Protein AF-A0ABD5DEW3-F1 (afdb_monomer)

Radius of gyration: 15.45 Å; Cα contacts (8 Å, |Δi|>4): 38; chains: 1; bounding box: 32×24×39 Å

Organism: Acinetobacter baumannii (NCBI:txid470)

Mean predicted aligned error: 4.05 Å

Secondary structure (DSSP, 8-state):
-PPPPTT-SSHHHHHHHHHHHHT--TT-------TT-TT--HHHHHHHHHHHHTSSSS---------SHHHHH-TTS------TTS--

Sequence (88 aa):
VCMTRADHQSGTERLAEVVEKCAFSDDTIIVNIQGDEPMIPPAIVRQVAENLAASSSGMATLAVPIHDAEEAFNPNAVKVVMDAKGYA

Structure (mmCIF, N/CA/C/O backbone):
data_AF-A0ABD5DEW3-F1
#
_entry.id   AF-A0ABD5DEW3-F1
#
loop_
_atom_site.group_PDB
_atom_site.id
_atom_site.type_symbol
_atom_site.label_atom_id
_atom_site.label_alt_id
_atom_site.label_comp_id
_atom_site.label_asym_id
_atom_site.label_entity_id
_atom_site.label_seq_id
_atom_site.pdbx_PDB_ins_code
_atom_site.Cartn_x
_atom_site.Cartn_y
_atom_site.Cartn_z
_atom_site.occupancy
_atom_site.B_iso_or_equiv
_atom_site.auth_seq_id
_atom_site.auth_comp_id
_atom_site.auth_asym_id
_atom_site.auth_atom_id
_atom_site.pdbx_PDB_model_num
ATOM 1 N N . VAL A 1 1 ? 4.991 14.707 15.877 1.00 74.44 1 VAL A N 1
ATOM 2 C CA . VAL A 1 1 ? 5.599 13.397 15.539 1.00 74.44 1 VAL A CA 1
ATOM 3 C C . VAL A 1 1 ? 5.178 12.399 16.608 1.00 74.44 1 VAL A C 1
ATOM 5 O O . VAL A 1 1 ? 5.258 12.761 17.776 1.00 74.44 1 VAL A O 1
ATOM 8 N N . CYS A 1 2 ? 4.680 11.214 16.236 1.00 86.19 2 CYS A N 1
ATOM 9 C CA . CYS A 1 2 ? 4.333 10.139 17.177 1.00 86.19 2 CYS A CA 1
ATOM 10 C C . CYS A 1 2 ? 5.475 9.116 17.196 1.00 86.19 2 CYS A C 1
ATOM 12 O O . CYS A 1 2 ? 5.778 8.525 16.163 1.00 86.19 2 CYS A O 1
ATOM 14 N N . MET A 1 3 ? 6.136 8.952 18.341 1.00 92.69 3 MET A N 1
ATOM 15 C CA . MET A 1 3 ? 7.199 7.956 18.496 1.00 92.69 3 MET A CA 1
ATOM 16 C C . MET A 1 3 ? 6.582 6.594 18.814 1.00 92.69 3 MET A C 1
ATOM 18 O O . MET A 1 3 ? 5.754 6.491 19.727 1.00 92.69 3 MET A O 1
ATOM 22 N N . THR 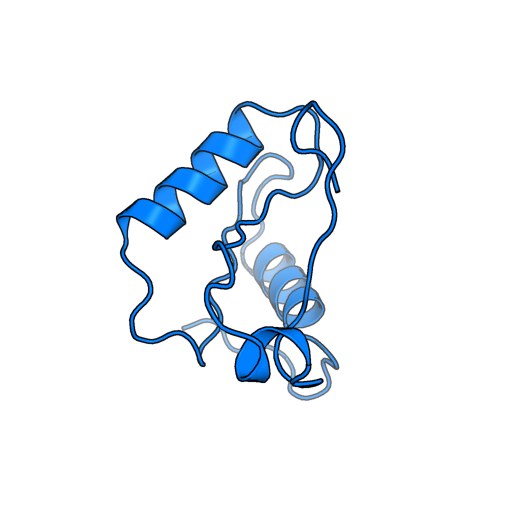A 1 4 ? 7.001 5.564 18.082 1.00 94.94 4 THR A N 1
ATOM 23 C CA . THR A 1 4 ? 6.620 4.163 18.302 1.00 94.94 4 THR A CA 1
ATOM 24 C C . THR A 1 4 ? 7.744 3.384 18.978 1.00 94.94 4 THR A C 1
ATOM 26 O O . THR A 1 4 ? 8.873 3.876 19.078 1.00 94.94 4 THR A O 1
ATOM 29 N N . ARG A 1 5 ? 7.450 2.184 19.490 1.00 94.69 5 ARG A N 1
ATOM 30 C CA . ARG A 1 5 ? 8.487 1.316 20.060 1.00 94.69 5 ARG A CA 1
ATOM 31 C C . ARG A 1 5 ? 9.532 0.914 19.012 1.00 94.69 5 ARG A C 1
ATOM 33 O O . ARG A 1 5 ? 9.245 0.815 17.820 1.00 94.69 5 ARG A O 1
ATOM 40 N N . ALA A 1 6 ? 10.761 0.689 19.472 1.00 94.38 6 ALA A N 1
ATOM 41 C CA . ALA A 1 6 ? 11.904 0.388 18.608 1.00 94.38 6 ALA A CA 1
ATOM 42 C C . ALA A 1 6 ? 12.004 -1.092 18.191 1.00 94.38 6 ALA A C 1
ATOM 44 O O . ALA A 1 6 ? 12.808 -1.418 17.324 1.00 94.38 6 ALA A O 1
ATOM 45 N N . ASP A 1 7 ? 11.223 -1.980 18.808 1.00 95.25 7 ASP A N 1
ATOM 46 C CA . ASP A 1 7 ? 11.265 -3.436 18.623 1.00 95.25 7 ASP A CA 1
ATOM 47 C C . ASP A 1 7 ? 10.272 -3.971 17.574 1.00 95.25 7 ASP A C 1
ATOM 49 O O . ASP A 1 7 ? 10.265 -5.173 17.297 1.00 95.25 7 ASP A O 1
ATOM 53 N N . HIS A 1 8 ? 9.487 -3.093 16.941 1.00 95.00 8 HIS A N 1
ATOM 54 C CA . HIS A 1 8 ? 8.630 -3.440 15.802 1.00 95.00 8 HIS A CA 1
ATOM 55 C C . HIS A 1 8 ? 9.440 -3.937 14.604 1.00 95.00 8 HIS A C 1
ATOM 57 O O . HIS A 1 8 ? 10.391 -3.284 14.164 1.00 95.00 8 HIS A O 1
ATOM 63 N N . GLN A 1 9 ? 9.007 -5.052 14.023 1.00 93.94 9 GLN A N 1
ATOM 64 C CA . GLN A 1 9 ? 9.666 -5.727 12.903 1.00 93.94 9 GLN A CA 1
ATOM 65 C C . GLN A 1 9 ? 9.231 -5.179 11.538 1.00 93.94 9 GLN A C 1
ATOM 67 O O . GLN A 1 9 ? 9.895 -5.423 10.532 1.00 93.94 9 GLN A O 1
ATOM 72 N N . SER A 1 10 ? 8.135 -4.415 11.478 1.00 90.75 10 SER A N 1
ATOM 73 C CA . SER A 1 10 ? 7.601 -3.873 10.225 1.00 90.75 10 SER A CA 1
ATOM 74 C C . SER A 1 10 ? 6.982 -2.479 10.375 1.00 90.75 10 SER A C 1
ATOM 76 O O . SER A 1 10 ? 6.706 -1.993 11.474 1.00 90.75 10 SER A O 1
ATOM 78 N N . GLY A 1 11 ? 6.752 -1.806 9.241 1.00 88.69 11 GLY A N 1
ATOM 79 C CA . GLY A 1 11 ? 6.008 -0.542 9.206 1.00 88.69 11 GLY A CA 1
ATOM 80 C C . GLY A 1 11 ? 4.546 -0.695 9.640 1.00 88.69 11 GLY A C 1
ATOM 81 O O . GLY A 1 11 ? 4.014 0.187 10.308 1.00 88.69 11 GLY A O 1
ATOM 82 N N . THR A 1 12 ? 3.919 -1.829 9.325 1.00 90.88 12 THR A N 1
ATOM 83 C CA . THR A 1 12 ? 2.524 -2.119 9.684 1.00 90.88 12 THR A CA 1
ATOM 84 C C . THR A 1 12 ? 2.338 -2.253 11.195 1.00 90.88 12 THR A C 1
ATOM 86 O O . THR A 1 12 ? 1.386 -1.706 11.743 1.00 90.88 12 THR A O 1
ATOM 89 N N . GLU A 1 13 ? 3.275 -2.897 11.896 1.00 94.25 13 GLU A N 1
ATOM 90 C CA . GLU A 1 13 ? 3.235 -2.986 13.364 1.00 94.25 13 GLU A CA 1
ATOM 91 C C . GLU A 1 13 ? 3.379 -1.608 14.025 1.00 94.25 13 GLU A C 1
ATOM 93 O O . GLU A 1 13 ? 2.647 -1.275 14.960 1.00 94.25 13 GLU A O 1
ATOM 98 N N . ARG A 1 14 ? 4.262 -0.757 13.481 1.00 94.38 14 ARG A N 1
ATOM 99 C CA . ARG A 1 14 ? 4.376 0.641 13.921 1.00 94.38 14 ARG A CA 1
ATOM 100 C C . ARG A 1 14 ? 3.064 1.402 13.727 1.00 94.38 14 ARG A C 1
ATOM 102 O O . ARG A 1 14 ? 2.691 2.175 14.604 1.00 94.38 14 ARG A O 1
ATOM 109 N N . LEU A 1 15 ? 2.364 1.194 12.611 1.00 94.00 15 LEU A N 1
ATOM 110 C CA . LEU A 1 15 ? 1.072 1.837 12.358 1.00 94.00 15 LEU A CA 1
ATOM 111 C C . LEU A 1 15 ? -0.010 1.388 13.335 1.00 94.00 15 LEU A C 1
ATOM 113 O O . LEU A 1 15 ? -0.744 2.245 13.816 1.00 94.00 15 LEU A O 1
ATOM 117 N N . ALA A 1 16 ? -0.077 0.098 13.669 1.00 93.69 16 ALA A N 1
ATOM 118 C CA . ALA A 1 16 ? -1.031 -0.403 14.658 1.00 93.69 16 ALA A CA 1
ATOM 119 C C . ALA A 1 16 ? -0.873 0.323 16.008 1.00 93.69 16 ALA A C 1
ATOM 121 O O . ALA A 1 16 ? -1.849 0.824 16.560 1.00 93.69 16 ALA A O 1
ATOM 122 N N . GLU A 1 17 ? 0.366 0.507 16.480 1.00 96.00 17 GL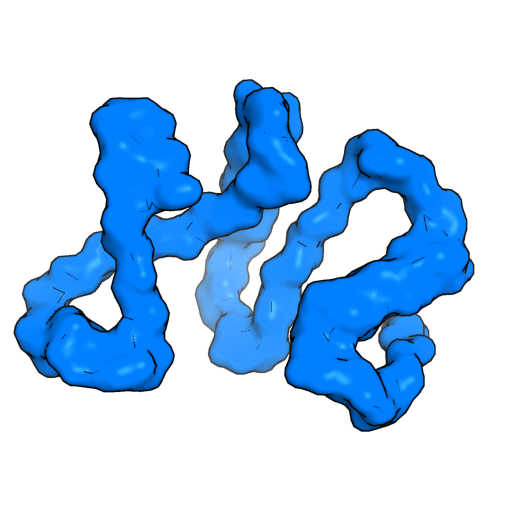U A N 1
ATOM 123 C CA . GLU A 1 17 ? 0.627 1.275 17.706 1.00 96.00 17 GLU A CA 1
ATOM 124 C C . GLU A 1 17 ? 0.193 2.748 17.587 1.00 96.00 17 GLU A C 1
ATOM 126 O O . GLU A 1 17 ? -0.313 3.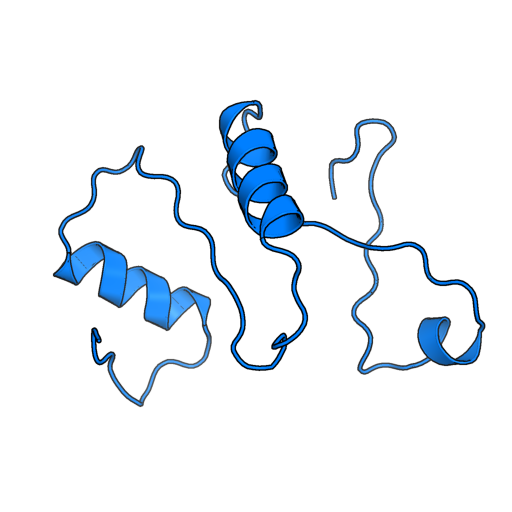328 18.548 1.00 96.00 17 GLU A O 1
ATOM 131 N N . VAL A 1 18 ? 0.391 3.380 16.425 1.00 95.69 18 VAL A N 1
ATOM 132 C CA . VAL A 1 18 ? -0.063 4.763 16.198 1.00 95.69 18 VAL A CA 1
ATOM 133 C C . VAL A 1 18 ? -1.587 4.847 16.240 1.00 95.69 18 VAL A C 1
ATOM 135 O O . VAL A 1 18 ? -2.114 5.768 16.861 1.00 95.69 18 VAL A O 1
ATOM 138 N N . VAL A 1 19 ? -2.283 3.893 15.619 1.00 95.88 19 VAL A N 1
ATOM 139 C CA . VAL A 1 19 ? -3.750 3.830 15.612 1.00 95.88 19 VAL A CA 1
ATOM 140 C C . VAL A 1 19 ? -4.294 3.703 17.033 1.00 95.88 19 VAL A C 1
ATOM 142 O O . VAL A 1 19 ? -5.159 4.490 17.417 1.00 95.88 19 VAL A O 1
ATOM 145 N N . GLU A 1 20 ? -3.723 2.806 17.842 1.00 95.62 20 GLU A N 1
ATOM 146 C CA . GLU A 1 20 ? -4.085 2.643 19.256 1.00 95.62 20 GLU A CA 1
ATOM 147 C C . GLU A 1 20 ? -3.827 3.920 20.069 1.00 95.62 20 GLU A C 1
ATOM 149 O O . GLU A 1 20 ? -4.702 4.387 20.799 1.00 95.62 20 GLU A O 1
ATOM 154 N N . LYS A 1 21 ? -2.643 4.532 19.923 1.00 95.81 21 LYS A N 1
ATOM 155 C CA . LYS A 1 21 ? -2.266 5.758 20.649 1.00 95.81 21 LYS A CA 1
ATOM 156 C C . LYS A 1 21 ? -3.141 6.958 20.299 1.00 95.81 21 LYS A C 1
ATOM 158 O O . LYS A 1 21 ? -3.388 7.801 21.160 1.00 95.81 21 LYS A O 1
ATOM 163 N N . CYS A 1 22 ? -3.551 7.069 19.040 1.00 95.50 22 CYS A N 1
ATOM 164 C CA . CYS A 1 22 ? -4.386 8.162 18.557 1.00 95.50 22 CYS A CA 1
ATOM 165 C C . CYS A 1 22 ? -5.887 7.894 18.726 1.00 95.50 22 CYS A C 1
ATOM 167 O O . CYS A 1 22 ? -6.665 8.826 18.537 1.00 95.50 22 CYS A O 1
ATOM 169 N N . ALA A 1 23 ? -6.276 6.669 19.101 1.00 96.00 23 ALA A N 1
ATOM 170 C CA . ALA A 1 23 ? -7.664 6.239 19.252 1.00 96.00 23 ALA A CA 1
ATOM 171 C C . ALA A 1 23 ? -8.524 6.579 18.020 1.00 96.00 23 ALA A C 1
ATOM 173 O O . ALA A 1 23 ? -9.630 7.110 18.145 1.00 96.00 23 ALA A O 1
ATOM 174 N N . PHE A 1 24 ? -7.989 6.311 16.823 1.00 96.38 24 PHE A N 1
ATOM 175 C CA . PHE A 1 24 ? -8.769 6.441 15.593 1.00 96.38 24 PHE A CA 1
ATOM 176 C C . PHE A 1 24 ? -9.919 5.431 15.584 1.00 96.38 24 PHE A C 1
ATOM 178 O O . PHE A 1 24 ? -9.818 4.355 16.171 1.00 96.38 24 PHE A O 1
ATOM 185 N N . SER A 1 25 ? -11.012 5.789 14.918 1.00 96.50 25 SER A N 1
ATOM 186 C CA . SER A 1 25 ? -12.130 4.876 14.706 1.00 96.50 25 SER A CA 1
ATOM 187 C C . SER A 1 25 ? -11.772 3.792 13.690 1.00 96.50 25 SER A C 1
ATOM 189 O O . SER A 1 25 ? -10.943 4.012 12.805 1.00 96.50 25 SER A O 1
ATOM 191 N N . ASP A 1 26 ? -12.443 2.645 13.783 1.00 93.19 26 ASP A N 1
ATOM 192 C CA . ASP A 1 26 ? -12.206 1.485 12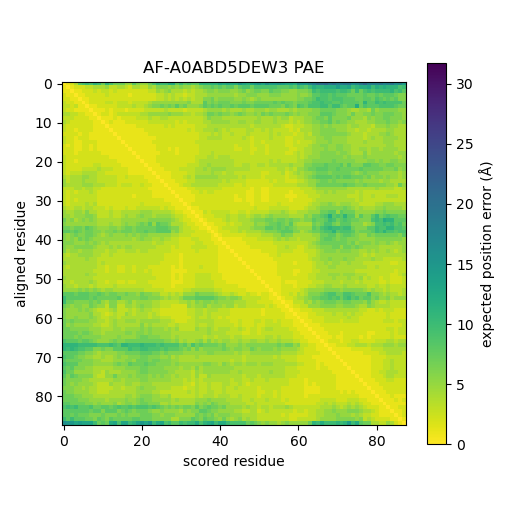.911 1.00 93.19 26 ASP A CA 1
ATOM 193 C C . ASP A 1 26 ? -12.449 1.780 11.415 1.00 93.19 26 ASP A C 1
ATOM 195 O O . ASP A 1 26 ? -11.921 1.084 10.551 1.00 93.19 26 ASP A O 1
ATOM 199 N N . ASP A 1 27 ? -13.231 2.816 11.094 1.00 93.44 27 ASP A N 1
ATOM 200 C CA . ASP A 1 27 ? -13.517 3.286 9.732 1.00 93.44 27 ASP A CA 1
ATOM 201 C C . ASP A 1 27 ? -12.535 4.363 9.229 1.00 93.44 27 ASP A C 1
ATOM 203 O O . ASP A 1 27 ? -12.642 4.825 8.090 1.00 93.44 27 ASP A O 1
ATOM 207 N N . THR A 1 28 ? -11.554 4.767 10.045 1.00 95.94 28 THR A N 1
ATOM 208 C CA . THR A 1 28 ? -10.537 5.743 9.641 1.00 95.94 28 THR A CA 1
ATOM 209 C C . THR A 1 28 ? -9.579 5.126 8.620 1.00 95.94 28 THR A C 1
ATOM 211 O O . THR A 1 28 ? -8.833 4.193 8.915 1.00 95.94 28 THR A O 1
ATOM 214 N N . ILE A 1 29 ? -9.524 5.708 7.420 1.00 94.88 29 ILE A N 1
ATOM 215 C CA . ILE A 1 29 ? -8.545 5.331 6.395 1.00 94.88 29 ILE A CA 1
ATOM 216 C C . ILE A 1 29 ? -7.165 5.887 6.757 1.00 94.88 29 ILE A C 1
ATOM 218 O O . ILE A 1 29 ? -6.969 7.100 6.857 1.00 94.88 29 ILE A O 1
ATOM 222 N N . ILE A 1 30 ? -6.187 4.990 6.888 1.00 95.12 30 ILE A N 1
ATOM 223 C CA . ILE A 1 30 ? -4.783 5.320 7.140 1.00 95.12 30 ILE A CA 1
ATOM 224 C C . ILE A 1 30 ? -3.966 5.042 5.880 1.00 95.12 30 ILE A C 1
ATOM 226 O O . ILE A 1 30 ? -3.960 3.923 5.369 1.00 95.12 30 ILE A O 1
ATOM 230 N N . VAL A 1 31 ? -3.237 6.051 5.396 1.00 94.12 31 VAL A N 1
ATOM 231 C CA . VAL A 1 31 ? -2.301 5.890 4.275 1.00 94.12 31 VAL A CA 1
ATOM 232 C C . VAL A 1 31 ? -0.878 5.795 4.808 1.00 94.12 31 VAL A C 1
ATOM 234 O O . VAL A 1 31 ? -0.365 6.729 5.423 1.00 94.12 31 VAL A O 1
ATOM 237 N N . ASN A 1 32 ? -0.236 4.657 4.558 1.00 92.94 32 ASN A N 1
ATOM 238 C CA . ASN A 1 32 ? 1.154 4.417 4.917 1.00 92.94 32 ASN A CA 1
ATOM 239 C C . ASN A 1 32 ? 2.093 4.931 3.815 1.00 92.94 32 ASN A C 1
ATOM 241 O O . ASN A 1 32 ? 2.198 4.304 2.764 1.00 92.94 32 ASN A O 1
ATOM 245 N N . ILE A 1 33 ? 2.795 6.038 4.058 1.00 90.25 33 ILE A N 1
ATOM 246 C CA . ILE A 1 33 ? 3.837 6.544 3.153 1.00 90.25 33 ILE A CA 1
ATOM 247 C C . ILE A 1 33 ? 5.192 6.103 3.705 1.00 90.25 33 ILE A C 1
ATOM 249 O O . ILE A 1 33 ? 5.563 6.488 4.816 1.00 90.25 33 ILE A O 1
ATOM 253 N N . GLN A 1 34 ? 5.920 5.282 2.948 1.00 85.75 34 GLN A N 1
ATOM 254 C CA . GLN A 1 34 ? 7.249 4.830 3.35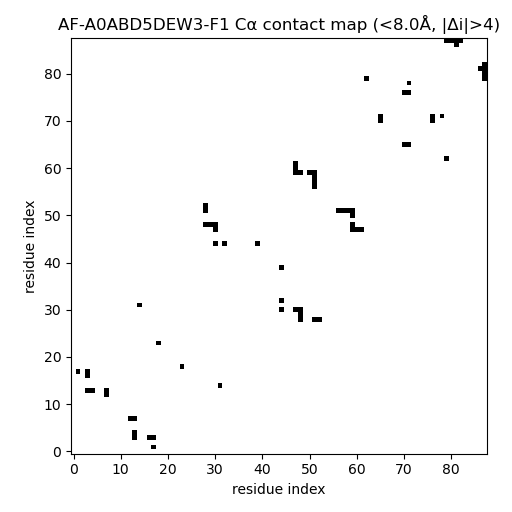4 1.00 85.75 34 GLN A CA 1
ATOM 255 C C . GLN A 1 34 ? 8.274 5.972 3.276 1.00 85.75 34 GLN A C 1
ATOM 257 O O . GLN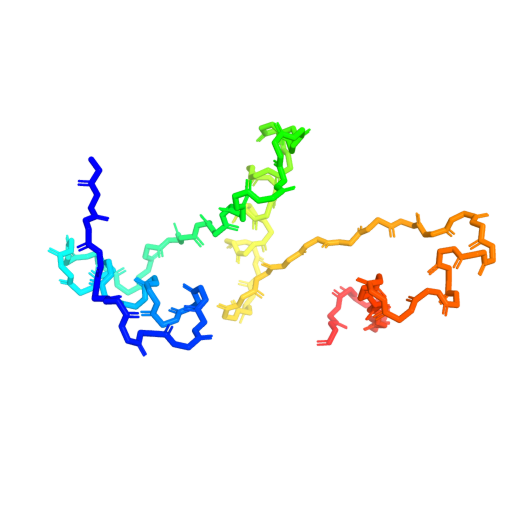 A 1 34 ? 8.165 6.885 2.460 1.00 85.75 34 GLN A O 1
ATOM 262 N N . GLY A 1 35 ? 9.259 5.953 4.177 1.00 84.19 35 GLY A N 1
ATOM 263 C CA . GLY A 1 35 ? 10.254 7.028 4.292 1.00 84.19 35 GLY A CA 1
ATOM 264 C C . GLY A 1 35 ? 11.340 7.007 3.212 1.00 84.19 35 GLY A C 1
ATOM 265 O O . GLY A 1 35 ? 12.054 7.993 3.052 1.00 84.19 35 GLY A O 1
ATOM 266 N N . ASP A 1 36 ? 11.467 5.900 2.488 1.00 85.81 36 ASP A N 1
ATOM 267 C CA . ASP A 1 36 ? 12.366 5.701 1.348 1.00 85.81 36 ASP A CA 1
ATOM 268 C C . ASP A 1 36 ? 11.765 6.172 0.013 1.00 85.81 36 ASP A C 1
ATOM 270 O O . ASP A 1 36 ? 12.438 6.112 -1.013 1.00 85.81 36 ASP A O 1
ATOM 274 N N . GLU A 1 37 ? 10.555 6.736 0.042 1.00 82.69 37 GLU A N 1
ATOM 275 C CA . GLU A 1 37 ? 9.814 7.219 -1.123 1.00 82.69 37 GLU A CA 1
ATOM 276 C C . GLU A 1 37 ? 9.657 8.762 -1.138 1.00 82.69 37 GLU A C 1
ATOM 278 O O . GLU A 1 37 ? 8.544 9.302 -1.117 1.00 82.69 37 GLU A O 1
ATOM 283 N N . PRO A 1 38 ? 10.759 9.541 -1.173 1.00 84.88 38 PRO A N 1
ATOM 284 C CA . PRO A 1 38 ? 10.717 10.999 -1.019 1.00 84.88 38 PRO A CA 1
ATOM 285 C C . PRO A 1 38 ? 10.050 11.731 -2.192 1.00 84.88 38 PRO A C 1
ATOM 287 O O . PRO A 1 38 ? 9.697 12.903 -2.066 1.00 84.88 38 PRO A O 1
ATOM 290 N N . MET A 1 39 ? 9.899 11.059 -3.336 1.00 88.50 39 MET A N 1
ATOM 291 C CA . MET A 1 39 ? 9.380 11.636 -4.577 1.00 88.50 39 MET A CA 1
ATOM 292 C C . MET A 1 39 ? 7.918 11.260 -4.849 1.00 88.50 39 MET A C 1
ATOM 294 O O . MET A 1 39 ? 7.412 11.602 -5.920 1.00 88.50 39 MET A O 1
ATOM 298 N N . ILE A 1 40 ? 7.226 10.584 -3.916 1.00 87.12 40 ILE A N 1
ATOM 299 C CA . ILE A 1 40 ? 5.817 10.213 -4.106 1.00 87.12 40 ILE A CA 1
ATOM 300 C C . ILE A 1 40 ? 4.969 11.472 -4.351 1.00 87.12 40 ILE A C 1
ATOM 302 O O . ILE A 1 40 ? 4.892 12.358 -3.491 1.00 87.12 40 ILE A O 1
ATOM 306 N N . PRO A 1 41 ? 4.273 11.563 -5.499 1.00 90.81 41 PRO A N 1
ATOM 307 C CA . PRO A 1 41 ? 3.383 12.680 -5.759 1.00 90.81 41 PRO A CA 1
ATOM 308 C C . PRO A 1 41 ? 2.188 12.661 -4.793 1.00 90.81 41 PRO A C 1
ATOM 310 O O . PRO A 1 41 ? 1.550 11.619 -4.628 1.00 90.81 41 PRO A O 1
ATOM 313 N N . PRO A 1 42 ? 1.758 13.809 -4.238 1.00 91.69 42 PRO A N 1
ATOM 314 C CA . PRO A 1 42 ? 0.582 13.865 -3.364 1.00 91.69 42 PRO A CA 1
ATOM 315 C C . PRO A 1 42 ? -0.710 13.333 -4.003 1.00 91.69 42 PRO A C 1
ATOM 317 O O . PRO A 1 42 ? -1.619 12.901 -3.300 1.00 91.69 42 PRO A O 1
ATOM 320 N N . ALA A 1 43 ? -0.812 13.370 -5.336 1.00 93.62 43 ALA A N 1
ATOM 321 C CA . ALA A 1 43 ? -1.940 12.795 -6.065 1.00 93.62 43 ALA A CA 1
ATOM 322 C C . ALA A 1 43 ? -2.042 11.269 -5.882 1.00 93.62 43 ALA A C 1
ATOM 324 O O . ALA A 1 43 ? -3.145 10.762 -5.720 1.00 93.62 43 ALA A O 1
ATOM 325 N N . ILE A 1 44 ? -0.906 10.567 -5.820 1.00 91.69 44 ILE A N 1
ATOM 326 C CA . ILE A 1 44 ? -0.833 9.113 -5.611 1.00 91.69 44 ILE A CA 1
ATOM 327 C C . ILE A 1 44 ? -1.342 8.748 -4.213 1.00 91.69 44 ILE A C 1
ATOM 329 O O . ILE A 1 44 ? -2.137 7.827 -4.063 1.00 91.69 44 ILE A O 1
ATOM 333 N N . VAL A 1 45 ? -0.970 9.531 -3.195 1.00 92.75 45 VAL A N 1
ATOM 334 C CA . VAL A 1 45 ? -1.450 9.346 -1.813 1.00 92.75 45 VAL A CA 1
ATOM 335 C C . VAL A 1 45 ? -2.977 9.447 -1.739 1.00 92.75 45 VAL A C 1
ATOM 337 O O . VAL A 1 45 ? -3.624 8.599 -1.126 1.00 92.75 45 VAL A O 1
ATOM 340 N N . ARG A 1 46 ? -3.565 10.463 -2.391 1.00 94.75 46 ARG A N 1
ATOM 341 C CA . ARG A 1 46 ? -5.030 10.622 -2.447 1.00 94.75 46 ARG A CA 1
ATOM 342 C C . ARG A 1 46 ? -5.690 9.477 -3.204 1.00 94.75 46 ARG A C 1
ATOM 344 O O . ARG A 1 46 ? -6.674 8.932 -2.721 1.00 94.75 46 ARG A O 1
ATOM 351 N N . GLN A 1 47 ? -5.109 9.076 -4.332 1.00 94.19 47 GLN A N 1
ATOM 352 C CA . GLN A 1 47 ? -5.634 7.991 -5.151 1.00 94.19 47 GLN A CA 1
ATOM 353 C C . GLN A 1 47 ? -5.716 6.668 -4.375 1.00 94.19 47 GLN A C 1
ATOM 355 O O . GLN A 1 47 ? -6.727 5.982 -4.467 1.00 94.19 47 GLN A O 1
ATOM 360 N N . VAL A 1 48 ? -4.704 6.312 -3.571 1.00 94.19 48 VAL A N 1
ATOM 361 C CA . VAL A 1 48 ? -4.758 5.095 -2.730 1.00 94.19 48 VAL A CA 1
ATOM 362 C C . VAL A 1 48 ? -5.907 5.164 -1.724 1.00 94.19 48 VAL A C 1
ATOM 364 O O . VAL A 1 48 ? -6.632 4.184 -1.555 1.00 94.19 48 VAL A O 1
ATOM 367 N N . ALA A 1 49 ? -6.090 6.316 -1.074 1.00 94.75 49 ALA A N 1
ATOM 368 C CA . ALA A 1 49 ? -7.170 6.506 -0.110 1.00 94.75 49 ALA A CA 1
ATOM 369 C C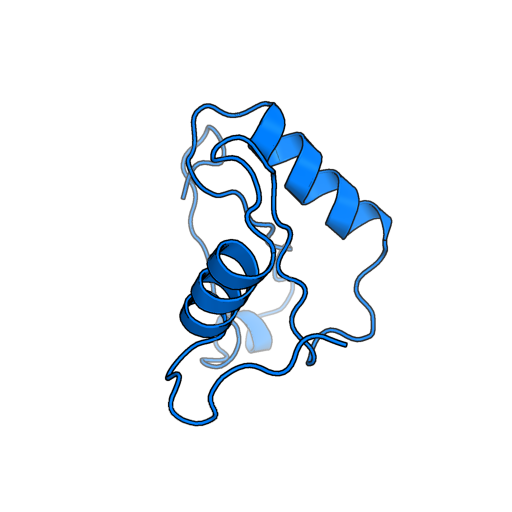 . ALA A 1 49 ? -8.553 6.390 -0.771 1.00 94.75 49 ALA A C 1
ATOM 371 O O . ALA A 1 49 ? -9.427 5.697 -0.254 1.00 94.75 49 ALA A O 1
ATOM 372 N N . GLU A 1 50 ? -8.735 7.025 -1.931 1.00 95.62 50 GLU A N 1
ATOM 373 C CA . GLU A 1 50 ? -9.973 6.965 -2.716 1.00 95.62 50 GLU A CA 1
ATOM 374 C C . GLU A 1 50 ? -10.261 5.542 -3.214 1.00 95.62 50 GLU A C 1
ATOM 376 O O . GLU A 1 50 ? -11.396 5.076 -3.114 1.00 95.62 50 GLU A O 1
ATOM 381 N N . ASN A 1 51 ? -9.234 4.818 -3.673 1.00 93.88 51 ASN A N 1
ATOM 382 C CA . ASN A 1 51 ? -9.358 3.423 -4.095 1.00 93.88 51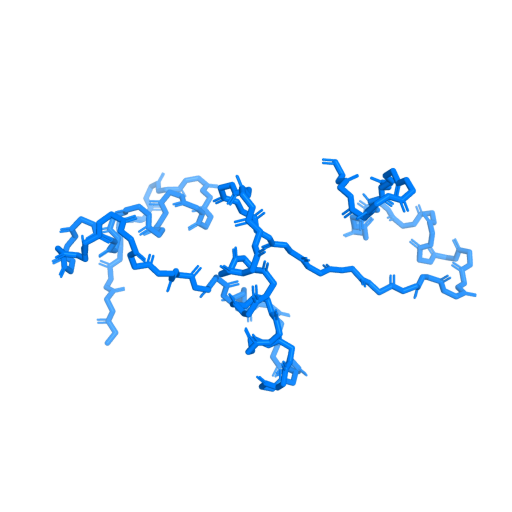 ASN A CA 1
ATOM 383 C C . ASN A 1 51 ? -9.831 2.525 -2.945 1.00 93.88 51 ASN A C 1
ATOM 385 O O . ASN A 1 51 ? -10.728 1.709 -3.148 1.00 93.88 51 ASN A O 1
ATOM 389 N N . LEU A 1 52 ? -9.256 2.679 -1.744 1.00 95.69 52 LEU A N 1
ATOM 390 C CA . LEU A 1 52 ? -9.686 1.910 -0.576 1.00 95.69 52 LEU A CA 1
ATOM 391 C C . LEU A 1 52 ? -11.136 2.237 -0.211 1.00 95.69 52 LEU A C 1
ATOM 393 O O . LEU A 1 52 ? -11.938 1.317 -0.072 1.00 95.69 52 LEU A O 1
ATOM 397 N N . ALA A 1 53 ? -11.480 3.528 -0.137 1.00 94.94 53 ALA A N 1
ATOM 398 C CA . ALA A 1 53 ? -12.824 4.002 0.198 1.00 94.94 53 ALA A CA 1
ATOM 399 C C . ALA A 1 53 ? -13.906 3.507 -0.778 1.00 94.94 53 ALA A C 1
ATOM 401 O O . ALA A 1 53 ? -15.047 3.285 -0.379 1.00 94.94 53 ALA A O 1
ATOM 402 N N . ALA A 1 54 ? -13.556 3.343 -2.056 1.00 93.50 54 ALA A N 1
ATOM 403 C CA . ALA A 1 54 ? -14.452 2.840 -3.093 1.00 93.50 54 ALA A CA 1
ATOM 404 C C . ALA A 1 54 ? -14.505 1.302 -3.176 1.00 93.50 54 ALA A C 1
ATOM 406 O O . ALA A 1 54 ? -15.311 0.758 -3.936 1.00 93.50 54 ALA A O 1
ATOM 407 N N . SER A 1 55 ? -13.653 0.592 -2.432 1.00 90.69 55 SER A N 1
ATOM 408 C CA . SER A 1 55 ? -13.546 -0.867 -2.464 1.00 90.69 55 SER A CA 1
ATOM 409 C C . SER A 1 55 ? -14.212 -1.525 -1.254 1.00 90.69 55 SER A C 1
ATOM 411 O O . SER A 1 55 ? -14.421 -0.904 -0.218 1.00 90.69 55 SER A O 1
ATOM 413 N N . SER A 1 56 ? -14.494 -2.824 -1.358 1.00 89.94 56 SER A N 1
ATOM 414 C CA . SER A 1 56 ? -14.842 -3.665 -0.205 1.00 89.94 56 SER A CA 1
ATOM 415 C C . SER A 1 56 ? -13.617 -4.346 0.425 1.00 89.94 56 SER A C 1
ATOM 417 O O . SER A 1 56 ? -13.772 -5.298 1.189 1.00 89.94 56 SER A O 1
ATOM 419 N N . SER A 1 57 ? -12.404 -3.934 0.046 1.00 90.94 57 SER A N 1
ATOM 420 C CA . SER A 1 57 ? -11.146 -4.531 0.500 1.00 90.94 57 SER A CA 1
ATOM 421 C C . SER A 1 57 ? -10.681 -3.893 1.809 1.00 90.94 57 SER A C 1
ATOM 423 O O . SER A 1 57 ? -10.940 -2.723 2.062 1.00 90.94 57 SER A O 1
ATOM 425 N N . GLY A 1 58 ? -9.941 -4.641 2.634 1.00 91.56 58 GLY A N 1
ATOM 426 C CA . GLY A 1 58 ? -9.340 -4.108 3.868 1.00 91.56 58 GLY A CA 1
ATOM 427 C C . GLY A 1 58 ? -8.045 -3.314 3.651 1.00 91.56 58 GLY A C 1
ATOM 428 O O . GLY A 1 58 ? -7.524 -2.716 4.587 1.00 91.56 58 GLY A O 1
ATOM 429 N N . MET A 1 59 ? -7.496 -3.329 2.433 1.00 92.62 59 MET A N 1
ATOM 430 C CA . MET A 1 59 ? -6.273 -2.623 2.057 1.00 92.62 59 MET A CA 1
ATOM 431 C C . MET A 1 59 ? -6.286 -2.335 0.553 1.00 92.62 59 MET A C 1
ATOM 433 O O . MET A 1 59 ? -6.789 -3.139 -0.232 1.00 92.62 59 MET A O 1
ATOM 437 N N . ALA A 1 60 ? -5.709 -1.202 0.160 1.00 93.88 60 ALA A N 1
ATOM 438 C CA . ALA A 1 60 ? -5.418 -0.865 -1.226 1.00 93.88 60 ALA A CA 1
ATOM 439 C C . ALA A 1 60 ? -3.955 -0.426 -1.343 1.00 93.88 60 ALA A C 1
ATOM 441 O O . ALA A 1 60 ? -3.392 0.147 -0.411 1.00 93.88 60 ALA A O 1
ATOM 442 N N . THR A 1 61 ? -3.349 -0.692 -2.496 1.00 92.88 61 THR A N 1
ATOM 443 C CA . THR A 1 61 ? -1.989 -0.261 -2.836 1.00 92.88 61 THR A CA 1
ATOM 444 C C . THR A 1 61 ? -1.935 0.160 -4.306 1.00 92.88 61 THR A C 1
ATOM 446 O O . THR A 1 61 ? -2.929 0.043 -5.026 1.00 92.88 61 THR A O 1
ATOM 449 N N . LEU A 1 62 ? -0.792 0.670 -4.756 1.00 91.50 62 LEU A N 1
ATOM 450 C CA . LEU A 1 62 ? -0.530 0.993 -6.155 1.00 91.50 62 LEU A CA 1
ATOM 451 C C . LEU A 1 62 ? 0.720 0.268 -6.642 1.00 91.50 62 LEU A C 1
ATOM 453 O O . LEU A 1 62 ? 1.630 -0.032 -5.874 1.00 91.50 62 LEU A O 1
ATOM 457 N N . ALA A 1 63 ? 0.753 0.022 -7.945 1.00 91.62 63 ALA A N 1
ATOM 458 C CA . ALA A 1 63 ? 1.922 -0.456 -8.661 1.00 91.62 63 ALA A CA 1
ATOM 459 C C . ALA A 1 63 ? 2.070 0.336 -9.959 1.00 91.62 63 ALA A C 1
ATOM 461 O O . ALA A 1 63 ? 1.089 0.865 -10.489 1.00 91.62 63 ALA A O 1
ATOM 462 N N . VAL A 1 64 ? 3.295 0.406 -10.469 1.00 90.75 64 VAL A N 1
ATOM 463 C CA . VAL A 1 64 ? 3.612 1.052 -11.744 1.00 90.75 64 VAL A CA 1
ATOM 464 C C . VAL A 1 64 ? 4.060 0.008 -12.767 1.00 90.75 64 VAL A C 1
ATOM 466 O O . VAL A 1 64 ? 4.600 -1.031 -12.380 1.00 90.75 64 VAL A O 1
ATOM 469 N N . PRO A 1 65 ? 3.827 0.240 -14.070 1.00 94.19 65 PRO A N 1
ATOM 470 C CA . PRO A 1 65 ? 4.369 -0.627 -15.105 1.00 94.19 65 PRO A CA 1
ATOM 471 C C . PRO A 1 65 ? 5.900 -0.647 -15.061 1.00 94.19 65 PRO A C 1
ATOM 473 O O . PRO A 1 65 ? 6.531 0.404 -14.994 1.00 94.19 65 PRO A O 1
ATOM 476 N N . ILE A 1 66 ? 6.476 -1.842 -15.163 1.00 95.88 66 ILE A N 1
ATOM 477 C CA . ILE A 1 66 ? 7.914 -2.035 -15.368 1.00 95.88 66 ILE A CA 1
ATOM 478 C C . ILE A 1 66 ? 8.184 -1.989 -16.874 1.00 95.88 66 ILE A C 1
ATOM 480 O O . ILE A 1 66 ? 7.502 -2.666 -17.650 1.00 95.88 66 ILE A O 1
ATOM 484 N N . HIS A 1 67 ? 9.165 -1.190 -17.295 1.00 96.19 67 HIS A N 1
ATOM 485 C CA . HIS A 1 67 ? 9.454 -0.954 -18.715 1.00 96.19 67 HIS A CA 1
ATOM 486 C C . HIS A 1 67 ? 10.750 -1.602 -19.214 1.00 96.19 67 HIS A C 1
ATOM 488 O O . HIS A 1 67 ? 10.931 -1.720 -20.428 1.00 96.19 67 HIS A O 1
ATOM 494 N N . ASP A 1 68 ? 11.622 -2.057 -18.317 1.00 96.25 68 ASP A N 1
ATOM 495 C CA . ASP A 1 68 ? 12.883 -2.700 -18.669 1.00 96.25 68 ASP A CA 1
ATOM 496 C C . ASP A 1 68 ? 13.080 -4.047 -17.960 1.00 96.25 68 ASP A C 1
ATOM 498 O O . ASP A 1 68 ? 12.471 -4.367 -16.937 1.00 96.25 68 ASP A O 1
ATOM 502 N N . ALA A 1 69 ? 13.917 -4.887 -18.566 1.00 96.88 69 ALA A N 1
ATOM 503 C CA . ALA A 1 69 ? 14.176 -6.226 -18.058 1.00 96.88 69 ALA A CA 1
ATOM 504 C C . ALA A 1 69 ? 15.025 -6.211 -16.779 1.00 96.88 69 ALA A C 1
ATOM 506 O O . ALA A 1 69 ? 14.910 -7.126 -15.967 1.00 96.88 69 ALA A O 1
ATOM 507 N N . GLU A 1 70 ? 15.876 -5.201 -16.590 1.00 97.44 70 GLU A N 1
ATOM 508 C CA . GLU A 1 70 ? 16.753 -5.123 -15.423 1.00 97.44 70 GLU A CA 1
ATOM 509 C C . GLU A 1 70 ? 15.924 -4.980 -14.142 1.00 97.44 70 GLU A C 1
ATOM 511 O O . GLU A 1 70 ? 16.083 -5.773 -13.214 1.00 97.44 70 GLU A O 1
ATOM 516 N N . GLU A 1 71 ? 14.959 -4.062 -14.130 1.00 95.75 71 GLU A N 1
ATOM 517 C CA . GLU A 1 71 ? 14.001 -3.891 -13.040 1.00 95.75 71 GLU A CA 1
ATOM 518 C C . GLU A 1 71 ? 13.102 -5.127 -12.872 1.00 95.75 71 GLU A C 1
ATOM 520 O O . GLU A 1 71 ? 12.877 -5.597 -11.749 1.00 95.75 71 GLU A O 1
ATOM 525 N N . ALA A 1 72 ? 12.654 -5.733 -13.979 1.00 96.12 72 ALA A N 1
ATOM 526 C CA . ALA A 1 72 ? 11.835 -6.943 -13.930 1.00 96.12 72 ALA A CA 1
ATOM 527 C C . ALA A 1 72 ? 12.544 -8.094 -13.188 1.00 96.12 72 ALA A C 1
ATOM 529 O O . ALA A 1 72 ? 11.927 -8.766 -12.353 1.00 96.12 72 ALA A O 1
ATOM 530 N N . PHE A 1 73 ? 13.845 -8.287 -13.431 1.00 96.62 73 PHE A N 1
ATOM 531 C CA . PHE A 1 73 ? 14.653 -9.336 -12.799 1.00 96.62 73 PHE A CA 1
ATOM 532 C C . PHE A 1 73 ? 15.339 -8.910 -11.489 1.00 96.62 73 PHE A C 1
ATOM 534 O O . PHE A 1 73 ? 15.885 -9.766 -10.792 1.00 96.62 73 PHE A O 1
ATOM 541 N N . ASN A 1 74 ? 15.276 -7.635 -11.094 1.00 96.94 74 ASN A N 1
ATOM 542 C CA . ASN A 1 74 ? 15.851 -7.150 -9.838 1.00 96.94 74 ASN A CA 1
ATOM 543 C C . ASN A 1 74 ? 15.065 -7.690 -8.621 1.00 96.94 74 ASN A C 1
ATOM 545 O O . ASN A 1 74 ? 13.889 -7.355 -8.467 1.00 96.94 74 ASN A O 1
ATOM 549 N N . PRO A 1 75 ? 15.667 -8.480 -7.711 1.00 96.06 75 PRO A N 1
ATOM 550 C CA . PRO A 1 75 ? 14.962 -9.027 -6.547 1.00 96.06 75 PRO A CA 1
ATOM 551 C C . PRO A 1 75 ? 14.527 -7.960 -5.532 1.00 96.06 75 PRO A C 1
ATOM 553 O O . PRO A 1 75 ? 13.650 -8.230 -4.717 1.00 96.06 75 PRO A O 1
ATOM 556 N N . ASN A 1 76 ? 15.108 -6.758 -5.585 1.00 92.62 76 ASN A N 1
ATOM 557 C CA . ASN A 1 76 ? 14.742 -5.646 -4.707 1.00 92.62 76 ASN A CA 1
ATOM 558 C C . ASN A 1 76 ? 13.504 -4.880 -5.204 1.00 92.62 76 ASN A C 1
ATOM 560 O O . ASN A 1 76 ? 12.887 -4.161 -4.426 1.00 92.62 76 ASN A O 1
ATOM 564 N N . ALA A 1 77 ? 13.125 -5.036 -6.478 1.00 92.69 77 ALA A N 1
ATOM 565 C CA . ALA A 1 77 ? 11.867 -4.516 -6.998 1.00 92.69 77 ALA A CA 1
ATOM 566 C C . ALA A 1 77 ? 10.761 -5.543 -6.724 1.00 92.69 77 ALA A C 1
ATOM 568 O O . ALA A 1 77 ? 10.792 -6.651 -7.267 1.00 92.69 77 ALA A O 1
ATOM 569 N N . VAL A 1 78 ? 9.785 -5.208 -5.880 1.00 93.94 78 VAL A N 1
ATOM 570 C CA . VAL A 1 78 ? 8.642 -6.093 -5.617 1.00 93.94 78 VAL A CA 1
ATOM 571 C C . VAL A 1 78 ? 7.700 -6.054 -6.818 1.00 93.94 78 VAL A C 1
ATOM 573 O O . VAL A 1 78 ? 7.273 -4.989 -7.251 1.00 93.94 78 VAL A O 1
ATOM 576 N N . LYS A 1 79 ? 7.379 -7.228 -7.368 1.00 95.88 79 LYS A N 1
ATOM 577 C CA . LYS A 1 79 ? 6.422 -7.370 -8.473 1.00 95.88 79 LYS A CA 1
ATOM 578 C C . LYS A 1 79 ? 5.053 -7.759 -7.929 1.00 95.88 79 LYS A C 1
ATOM 580 O O . LYS A 1 79 ? 4.962 -8.446 -6.915 1.00 95.88 79 LYS A O 1
ATOM 585 N N . VAL A 1 80 ? 4.003 -7.367 -8.644 1.00 96.31 80 VAL A N 1
ATOM 586 C CA . VAL A 1 80 ? 2.618 -7.729 -8.334 1.00 96.31 80 VAL A CA 1
ATOM 587 C C . VAL A 1 80 ? 1.949 -8.342 -9.558 1.00 96.31 80 VAL A C 1
ATOM 589 O O . VAL A 1 80 ? 2.226 -7.957 -10.694 1.00 96.31 80 VAL A O 1
ATOM 592 N N . VAL A 1 81 ? 1.062 -9.302 -9.319 1.00 95.81 81 VAL A N 1
ATOM 593 C CA . VAL A 1 81 ? 0.141 -9.851 -10.316 1.00 95.81 81 VAL A CA 1
ATOM 594 C C . VAL A 1 81 ? -1.265 -9.575 -9.810 1.00 95.81 81 VAL A C 1
ATOM 596 O O . VAL A 1 81 ? -1.510 -9.697 -8.617 1.00 95.81 81 VAL A O 1
ATOM 599 N N . MET A 1 82 ? -2.165 -9.185 -10.707 1.00 95.62 82 MET A N 1
ATOM 600 C CA . MET A 1 82 ? -3.554 -8.871 -10.383 1.00 95.62 82 MET A CA 1
ATOM 601 C C . MET A 1 82 ? -4.509 -9.612 -11.319 1.00 95.62 82 MET A C 1
ATOM 603 O O . MET A 1 82 ? -4.148 -9.958 -12.448 1.00 95.62 82 MET A O 1
ATOM 607 N N . ASP A 1 83 ? -5.727 -9.852 -10.848 1.00 94.75 83 ASP A N 1
ATOM 608 C CA . ASP A 1 83 ? -6.829 -10.362 -11.648 1.00 94.75 83 ASP A CA 1
ATOM 609 C C . ASP A 1 83 ? -7.365 -9.299 -12.629 1.00 94.75 83 ASP A C 1
ATOM 611 O O . ASP A 1 83 ? -6.945 -8.140 -12.647 1.00 94.75 83 ASP A O 1
ATOM 615 N N . ALA A 1 84 ? -8.337 -9.683 -13.461 1.00 94.44 84 ALA A N 1
ATOM 616 C CA . ALA A 1 84 ? -8.929 -8.788 -14.460 1.00 94.44 84 ALA A CA 1
ATOM 617 C C . ALA A 1 84 ? -9.701 -7.589 -13.865 1.00 94.44 84 ALA A C 1
ATOM 619 O O . ALA A 1 84 ? -10.084 -6.684 -14.605 1.00 94.44 84 ALA A O 1
ATOM 620 N N . LYS A 1 85 ? -9.968 -7.593 -12.554 1.00 90.12 85 LYS A N 1
ATOM 621 C CA . LYS A 1 85 ? -10.638 -6.517 -11.814 1.00 90.12 85 LYS A CA 1
ATOM 622 C C . LYS A 1 85 ? -9.653 -5.673 -10.997 1.00 90.12 85 LYS A C 1
ATOM 624 O O . LYS A 1 85 ? -10.094 -4.752 -10.315 1.00 90.12 85 LYS A O 1
ATOM 629 N N . GLY A 1 86 ? -8.350 -5.951 -11.085 1.00 86.81 86 GLY A N 1
ATOM 630 C CA . GLY A 1 86 ? -7.307 -5.220 -10.368 1.00 86.81 86 GLY A CA 1
ATOM 631 C C . GLY A 1 86 ? -7.120 -5.656 -8.914 1.00 86.81 86 GLY A C 1
ATOM 632 O O . GLY A 1 86 ? -6.485 -4.929 -8.153 1.00 86.81 86 GLY A O 1
ATOM 633 N N . TYR A 1 87 ? -7.657 -6.813 -8.515 1.00 87.81 87 TYR A N 1
ATOM 634 C CA . TYR A 1 87 ? -7.390 -7.409 -7.206 1.00 87.81 87 TYR A CA 1
ATOM 635 C C . TYR A 1 87 ? -6.143 -8.299 -7.284 1.00 87.81 87 TYR A C 1
ATOM 637 O O . TYR A 1 87 ? -6.032 -9.106 -8.205 1.00 87.81 87 TYR A O 1
ATOM 645 N N . ALA A 1 88 ? -5.213 -8.145 -6.342 1.00 84.50 88 ALA A N 1
ATOM 646 C CA . ALA A 1 88 ? -3.981 -8.934 -6.253 1.00 84.50 88 ALA A CA 1
ATOM 647 C C . ALA A 1 88 ? -4.081 -10.026 -5.180 1.00 84.50 88 ALA A C 1
ATOM 649 O O . ALA A 1 88 ? -4.657 -9.740 -4.105 1.00 84.50 88 ALA A O 1
#

InterPro domains:
  IPR003329 Acylneuraminate cytidylyltransferase [PF02348] (1-88)
  IPR029044 Nucleotide-diphospho-s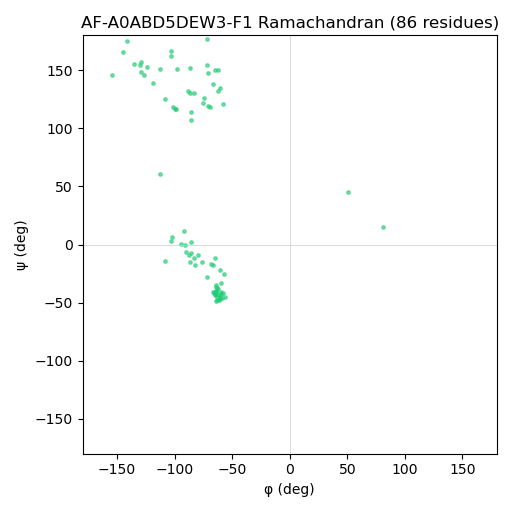ugar transferases [G3DSA:3.90.550.10] (1-88)
  IPR029044 Nucleotide-diphospho-sugar transferases [SSF53448] (1-87)

Foldseek 3Di:
DDDADPPDPDPVVRVVVVCVVVVDDPPDDDQDDDPVCPPDDVVQSVVQSVVVVPDPDPGGDDDDDDDDVCLVPDPVNDDDDADPVRHD

Solvent-accessible surface area (backbone atoms only — not comparable to full-atom values): 6166 Å² total; per-residue (Å²): 138,85,87,66,77,88,81,55,92,45,72,67,56,43,46,52,55,49,42,63,76,67,64,62,59,96,84,62,88,79,84,88,78,64,89,90,52,88,78,67,54,73,67,58,61,51,48,37,54,51,53,29,73,75,44,96,55,98,71,61,79,87,86,76,89,80,90,51,69,67,60,69,70,32,88,87,53,86,83,86,69,60,51,100,85,70,55,107

pLDDT: mean 92.82, std 3.88, range [74.44, 97.44]